Protein AF-A0A950JNM5-F1 (afdb_monomer_lite)

Structure (mmCIF, N/CA/C/O backbone):
data_AF-A0A950JNM5-F1
#
_entry.id   AF-A0A950JNM5-F1
#
loop_
_atom_site.group_PDB
_atom_site.id
_atom_site.type_symbol
_atom_site.label_atom_id
_atom_site.label_alt_id
_atom_site.label_comp_id
_atom_site.label_asym_id
_atom_site.label_entity_id
_atom_site.label_seq_id
_atom_site.pdbx_PDB_ins_code
_atom_site.Cartn_x
_atom_site.Cartn_y
_atom_site.Cartn_z
_atom_site.occupancy
_atom_site.B_iso_or_equiv
_atom_site.auth_seq_id
_atom_site.auth_comp_id
_atom_site.auth_asym_id
_atom_site.auth_atom_id
_atom_site.pdbx_PDB_model_num
ATOM 1 N N . MET A 1 1 ? -42.135 -40.089 -60.198 1.00 52.12 1 MET A N 1
ATOM 2 C CA . MET A 1 1 ? -40.933 -40.090 -59.344 1.00 52.12 1 MET A CA 1
ATOM 3 C C . MET A 1 1 ? -40.925 -38.763 -58.614 1.00 52.12 1 MET A C 1
ATOM 5 O O . MET A 1 1 ? -40.649 -37.744 -59.228 1.00 52.12 1 MET A O 1
ATOM 9 N N . ALA A 1 2 ? -41.431 -38.777 -57.382 1.00 48.59 2 ALA A N 1
ATOM 10 C CA . ALA A 1 2 ? -41.569 -37.607 -56.529 1.00 48.59 2 ALA A CA 1
ATOM 11 C C . ALA A 1 2 ? -40.193 -37.194 -55.999 1.00 48.59 2 ALA A C 1
ATOM 13 O O . ALA A 1 2 ? -39.432 -38.046 -55.546 1.00 48.59 2 ALA A O 1
ATOM 14 N N . THR A 1 3 ? -39.884 -35.904 -56.060 1.00 58.66 3 THR A N 1
ATOM 15 C CA . THR A 1 3 ? -38.793 -35.304 -55.293 1.00 58.66 3 THR A CA 1
ATOM 16 C C . THR A 1 3 ? -39.423 -34.376 -54.273 1.00 58.66 3 THR A C 1
ATOM 18 O O . THR A 1 3 ? -39.850 -33.270 -54.607 1.00 58.66 3 THR A O 1
ATOM 21 N N . ASP A 1 4 ? -39.518 -34.878 -53.046 1.00 53.88 4 ASP A N 1
ATOM 22 C CA . ASP A 1 4 ? -39.807 -34.106 -51.850 1.00 53.88 4 ASP A CA 1
ATOM 23 C C . ASP A 1 4 ? -38.752 -33.009 -51.686 1.00 53.88 4 ASP A C 1
ATOM 25 O O . ASP A 1 4 ? -37.567 -33.295 -51.517 1.00 53.88 4 ASP A O 1
ATOM 29 N N . ILE A 1 5 ? -39.183 -31.750 -51.692 1.00 63.28 5 ILE A N 1
ATOM 30 C CA . ILE A 1 5 ? -38.415 -30.668 -51.077 1.00 63.28 5 ILE A CA 1
ATOM 31 C C . ILE A 1 5 ? -39.183 -30.260 -49.829 1.00 63.28 5 ILE A C 1
ATOM 33 O O . ILE A 1 5 ? -39.988 -29.332 -49.811 1.00 63.28 5 ILE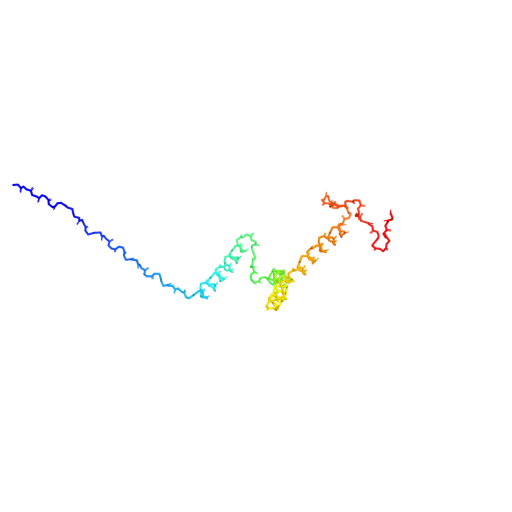 A O 1
ATOM 37 N N . SER A 1 6 ? -38.956 -31.051 -48.788 1.00 58.91 6 SER A N 1
ATOM 38 C CA . SER A 1 6 ? -39.216 -30.665 -47.414 1.00 58.91 6 SER A CA 1
ATOM 39 C C . SER A 1 6 ? -38.053 -29.808 -46.907 1.00 58.91 6 SER A C 1
ATOM 41 O O . SER A 1 6 ? -36.897 -30.115 -47.183 1.00 58.91 6 SER A O 1
ATOM 43 N N . THR A 1 7 ? -38.390 -28.838 -46.053 1.00 52.62 7 THR A N 1
ATOM 44 C CA . THR A 1 7 ? -37.517 -28.159 -45.073 1.00 52.62 7 THR A CA 1
ATOM 45 C C . THR A 1 7 ? -36.799 -26.886 -45.540 1.00 52.62 7 THR A C 1
ATOM 47 O O . THR A 1 7 ? -35.761 -26.935 -46.184 1.00 52.62 7 THR A O 1
ATOM 50 N N . ALA A 1 8 ? -37.283 -25.725 -45.085 1.00 52.34 8 ALA A N 1
ATOM 51 C CA . ALA A 1 8 ? -36.748 -25.073 -43.880 1.00 52.34 8 ALA A CA 1
ATOM 52 C C . ALA A 1 8 ? -37.569 -23.814 -43.534 1.00 52.34 8 ALA A C 1
ATOM 54 O O . ALA A 1 8 ? -37.858 -22.986 -44.395 1.00 52.34 8 ALA A O 1
ATOM 55 N N . ALA A 1 9 ? -37.957 -23.684 -42.263 1.00 60.03 9 ALA A N 1
ATOM 56 C CA . ALA A 1 9 ? -38.567 -22.482 -41.698 1.00 60.03 9 ALA A CA 1
ATOM 57 C C . ALA A 1 9 ? -37.609 -21.277 -41.801 1.00 60.03 9 ALA A C 1
ATOM 59 O O . ALA A 1 9 ? -36.392 -21.484 -41.790 1.00 60.03 9 ALA A O 1
ATOM 60 N N . PRO A 1 10 ? -38.106 -20.025 -41.832 1.00 51.06 10 PRO A N 1
ATOM 61 C CA . PRO A 1 10 ? -3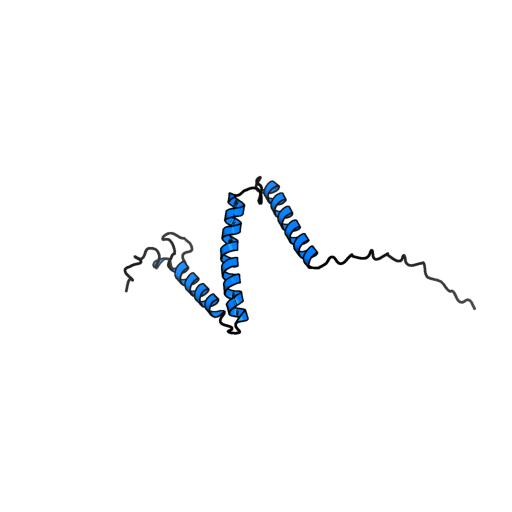7.229 -18.875 -41.689 1.00 51.06 10 PRO A CA 1
ATOM 62 C C . PRO A 1 10 ? -36.610 -18.932 -40.290 1.00 51.06 10 PRO A C 1
ATOM 64 O O . PRO A 1 10 ? -37.291 -18.772 -39.276 1.00 51.06 10 PRO A O 1
ATOM 67 N N . THR A 1 11 ? -35.310 -19.208 -40.228 1.00 53.16 11 THR A N 1
ATOM 68 C CA . THR A 1 11 ? -34.517 -18.998 -39.024 1.00 53.16 11 THR A CA 1
ATOM 69 C C . THR A 1 11 ? -34.641 -17.529 -38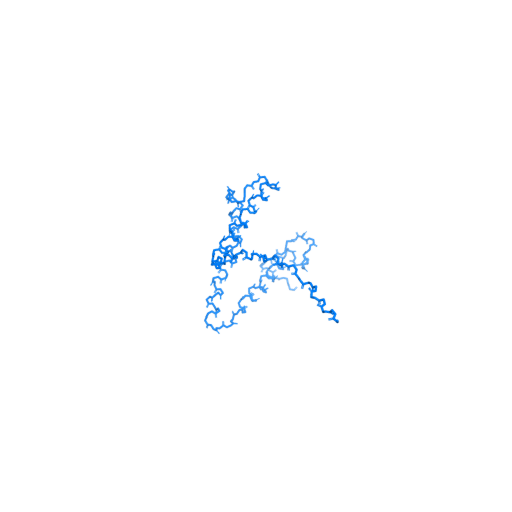.665 1.00 53.16 11 THR A C 1
ATOM 71 O O . THR A 1 11 ? -34.151 -16.671 -39.393 1.00 53.16 11 THR A O 1
ATOM 74 N N . SER A 1 12 ? -35.348 -17.266 -37.567 1.00 55.28 12 SER A N 1
ATOM 75 C CA . SER A 1 12 ? -35.378 -15.990 -36.864 1.00 55.28 12 SER A CA 1
ATOM 76 C C . SER A 1 12 ? -33.969 -15.404 -36.829 1.00 55.28 12 SER A C 1
ATOM 78 O O . SER A 1 12 ? -33.131 -15.859 -36.049 1.00 55.28 12 SER A O 1
ATOM 80 N N . GLU A 1 13 ? -33.711 -14.403 -37.669 1.00 52.50 13 GLU A N 1
ATOM 81 C CA . GLU A 1 13 ? -32.526 -13.566 -37.569 1.00 52.50 13 GLU A CA 1
ATOM 82 C C . GLU A 1 13 ? -32.604 -12.846 -36.224 1.00 52.50 13 GLU A C 1
ATOM 84 O O . GLU A 1 13 ? -33.289 -11.836 -36.054 1.00 52.50 13 GLU A O 1
ATOM 89 N N . ALA A 1 14 ? -31.941 -13.417 -35.219 1.00 50.53 14 ALA A N 1
ATOM 90 C CA . ALA A 1 14 ? -31.670 -12.722 -33.983 1.00 50.53 14 ALA A CA 1
ATOM 91 C C . ALA A 1 14 ? -30.831 -11.496 -34.349 1.00 50.53 14 ALA A C 1
ATOM 93 O O . ALA A 1 14 ? -29.637 -11.597 -34.631 1.00 50.53 14 ALA A O 1
ATOM 94 N N . SER A 1 15 ? -31.488 -10.337 -34.382 1.00 46.41 15 SER A N 1
ATOM 95 C CA . SER A 1 15 ? -30.847 -9.033 -34.430 1.00 46.41 15 SER A CA 1
ATOM 96 C C . SER A 1 15 ? -29.805 -8.991 -33.316 1.00 46.41 15 SER A C 1
ATOM 98 O O . SER A 1 15 ? -30.130 -8.850 -32.135 1.00 46.41 15 SER A O 1
ATOM 100 N N . HIS A 1 16 ? -28.533 -9.159 -33.679 1.00 52.75 16 HIS A N 1
ATOM 101 C CA . HIS A 1 16 ? -27.429 -8.833 -32.797 1.00 52.75 16 HIS A CA 1
ATOM 102 C C . HIS A 1 16 ? -27.459 -7.319 -32.615 1.00 52.75 16 HIS A C 1
ATOM 104 O O . HIS A 1 16 ? -26.839 -6.572 -33.371 1.00 52.75 16 HIS A O 1
ATOM 110 N N . ALA A 1 17 ? -28.233 -6.874 -31.621 1.00 54.69 17 ALA A N 1
ATOM 111 C CA . ALA A 1 17 ? -28.271 -5.502 -31.161 1.00 54.69 17 ALA A CA 1
ATOM 112 C C . ALA A 1 17 ? -26.824 -5.038 -30.982 1.00 54.69 17 ALA A C 1
ATOM 114 O O . ALA A 1 17 ? -26.084 -5.575 -30.153 1.00 54.69 17 ALA A O 1
ATOM 115 N N . GLY A 1 18 ? -26.404 -4.104 -31.839 1.00 56.66 18 GLY A N 1
ATOM 116 C CA . GLY A 1 18 ? -25.027 -3.651 -31.923 1.00 56.66 18 GLY A CA 1
ATOM 117 C C . GLY A 1 18 ? -24.549 -3.210 -30.549 1.00 56.66 18 GLY A C 1
ATOM 118 O O . GLY A 1 18 ? -24.966 -2.168 -30.043 1.00 56.66 18 GLY A O 1
ATOM 119 N N . ARG A 1 19 ? -23.673 -4.014 -29.935 1.00 65.62 19 ARG A N 1
ATOM 120 C CA . ARG A 1 19 ? -22.942 -3.623 -28.731 1.00 65.62 19 ARG A CA 1
ATOM 121 C C . ARG A 1 19 ? -22.122 -2.403 -29.117 1.00 65.62 19 ARG A C 1
ATOM 123 O O . ARG A 1 19 ? -21.076 -2.531 -29.752 1.00 65.62 19 ARG A O 1
ATOM 130 N N . ARG A 1 20 ? -22.631 -1.216 -28.779 1.00 67.81 20 ARG A N 1
ATOM 131 C CA . ARG A 1 20 ? -21.895 0.041 -28.887 1.00 67.81 20 ARG A CA 1
ATOM 132 C C . ARG A 1 20 ? -20.624 -0.145 -28.071 1.00 67.81 20 ARG A C 1
ATOM 134 O O . ARG A 1 20 ? -20.676 -0.212 -26.846 1.00 67.81 20 ARG A O 1
ATOM 141 N N . ARG A 1 21 ? -19.500 -0.329 -28.762 1.00 68.75 21 ARG A N 1
ATOM 142 C CA . ARG A 1 21 ? -18.184 -0.394 -28.135 1.00 68.75 21 ARG A CA 1
ATOM 143 C C . ARG A 1 21 ? -17.910 1.007 -27.614 1.00 68.75 21 ARG A C 1
ATOM 145 O O . ARG A 1 21 ? -17.648 1.915 -28.396 1.00 68.75 21 ARG A O 1
ATOM 152 N N . LEU A 1 22 ? -18.095 1.192 -26.312 1.00 75.88 22 LEU A N 1
ATOM 153 C CA . LEU A 1 22 ? -17.675 2.415 -25.647 1.00 75.88 22 LEU A CA 1
ATOM 154 C C . LEU A 1 22 ? -16.148 2.518 -25.769 1.00 75.88 22 LEU A C 1
ATOM 156 O O . LEU A 1 22 ? -15.478 1.478 -25.776 1.00 75.88 22 LEU A O 1
ATOM 160 N N . PRO A 1 23 ? -15.597 3.736 -25.884 1.00 85.00 23 PRO A N 1
ATOM 161 C CA . PRO A 1 23 ? -14.155 3.916 -25.873 1.00 85.00 23 PRO A CA 1
ATOM 162 C C . PRO A 1 23 ? -13.563 3.308 -24.583 1.00 85.00 23 PRO A C 1
ATOM 164 O O . PRO A 1 23 ? -14.208 3.399 -23.527 1.00 85.00 23 PRO A O 1
ATOM 167 N N . PRO A 1 24 ? -12.391 2.646 -24.644 1.00 85.50 24 PRO A N 1
ATOM 168 C CA . PRO A 1 24 ? -11.790 1.960 -23.496 1.00 85.50 24 PRO A CA 1
ATOM 169 C C . PRO A 1 24 ? -11.668 2.839 -22.244 1.00 85.50 24 PRO A C 1
ATOM 171 O O . PRO A 1 24 ? -11.867 2.361 -21.129 1.00 85.50 24 PRO A O 1
ATOM 174 N N . GLU A 1 25 ? -11.434 4.136 -22.422 1.00 89.44 25 GLU A N 1
ATOM 175 C CA . GLU A 1 25 ? -11.314 5.129 -21.353 1.00 89.44 25 GLU A CA 1
ATOM 176 C C . GLU A 1 25 ? -12.629 5.276 -20.573 1.00 89.44 25 GLU A C 1
ATOM 178 O O . GLU A 1 25 ? -12.638 5.328 -19.342 1.00 89.44 25 GLU A O 1
ATOM 183 N N . LEU A 1 26 ? -13.763 5.267 -21.283 1.00 89.12 26 LEU A N 1
ATOM 184 C CA . LEU A 1 26 ? -15.093 5.327 -20.676 1.00 89.12 26 LEU A CA 1
ATOM 185 C C . LEU A 1 26 ? -15.434 4.026 -19.947 1.00 89.12 26 LEU A C 1
ATOM 187 O O . LEU A 1 26 ? -16.119 4.051 -18.927 1.00 89.12 26 LEU A O 1
ATOM 191 N N . SER A 1 27 ? -14.943 2.893 -20.456 1.00 88.81 27 SER A N 1
ATOM 192 C CA . SER A 1 27 ? -15.092 1.600 -19.786 1.00 88.81 27 SER A CA 1
ATOM 193 C C . SER A 1 27 ? -14.336 1.578 -18.458 1.00 88.81 27 SER A C 1
ATOM 195 O O . SER A 1 27 ? -14.887 1.115 -17.464 1.00 88.81 27 SER A O 1
ATOM 197 N N . ILE A 1 28 ? -13.106 2.101 -18.415 1.00 92.62 28 ILE A N 1
ATOM 198 C CA . ILE A 1 28 ? -12.302 2.179 -17.184 1.00 92.62 28 ILE A CA 1
ATOM 199 C C . ILE A 1 28 ? -12.968 3.109 -16.168 1.00 92.62 28 ILE A C 1
ATOM 201 O O . ILE A 1 28 ? -13.136 2.732 -15.008 1.00 92.62 28 ILE A O 1
ATOM 205 N N . LEU A 1 29 ? -13.413 4.292 -16.605 1.00 92.19 29 LEU A N 1
ATOM 206 C CA . LEU A 1 29 ? -14.147 5.221 -15.746 1.00 92.19 29 LEU A CA 1
ATOM 207 C C . LEU A 1 29 ? -15.436 4.583 -15.205 1.00 92.19 29 LEU A C 1
ATOM 209 O O . LEU A 1 29 ? -15.736 4.700 -14.018 1.00 92.19 29 LEU A O 1
ATOM 213 N N . GLY A 1 30 ? -16.170 3.866 -16.060 1.00 93.56 30 GLY A N 1
ATOM 214 C CA . GLY A 1 30 ? -17.374 3.134 -15.676 1.00 93.56 30 GLY A CA 1
ATOM 215 C C . GLY A 1 30 ? -17.106 2.074 -14.607 1.00 93.56 30 GLY A C 1
ATOM 216 O O . GLY A 1 30 ? -17.863 1.981 -13.643 1.00 93.56 30 GLY A O 1
ATOM 217 N N . VAL A 1 31 ? -16.006 1.322 -14.726 1.00 94.12 31 VAL A N 1
ATOM 218 C CA . VAL A 1 31 ? -15.589 0.348 -13.703 1.00 94.12 31 VAL A CA 1
ATOM 219 C C . VAL A 1 31 ? -15.198 1.044 -12.398 1.00 94.12 31 VAL A C 1
ATOM 221 O O . VAL A 1 31 ? -15.635 0.604 -11.339 1.00 94.12 31 VAL A O 1
ATOM 224 N N . MET A 1 32 ? -14.439 2.144 -12.449 1.00 91.69 32 MET A N 1
ATOM 225 C CA . MET A 1 32 ? -14.058 2.921 -11.259 1.00 91.69 32 MET A CA 1
ATOM 226 C C . MET A 1 32 ? -15.279 3.434 -10.491 1.00 91.69 32 MET A C 1
ATOM 228 O O . MET A 1 32 ? -15.392 3.203 -9.287 1.00 91.69 32 MET A O 1
ATOM 232 N N . VAL A 1 33 ? -16.217 4.083 -11.186 1.00 94.38 33 VAL A N 1
ATOM 233 C CA . VAL A 1 33 ? -17.463 4.573 -10.577 1.00 94.38 33 VAL A CA 1
ATOM 234 C C . VAL A 1 33 ? -18.296 3.402 -10.051 1.00 94.38 33 VAL A C 1
ATOM 236 O O . VAL A 1 33 ? -18.824 3.472 -8.943 1.00 94.38 33 VAL A O 1
ATOM 239 N N . GLY A 1 34 ? -18.365 2.299 -10.802 1.00 95.12 34 GLY A N 1
ATOM 240 C CA . GLY A 1 34 ? -19.049 1.078 -10.383 1.00 95.12 34 GLY A CA 1
ATOM 241 C C . GLY A 1 34 ? -18.485 0.491 -9.086 1.00 95.12 34 GLY A C 1
ATOM 242 O O . GLY A 1 34 ? -19.251 0.205 -8.169 1.00 95.12 34 GLY A O 1
ATOM 243 N N . MET A 1 35 ? -17.159 0.367 -8.968 1.00 91.81 35 MET A N 1
ATOM 244 C CA . MET A 1 35 ? -16.499 -0.075 -7.732 1.00 91.81 35 MET A CA 1
ATOM 245 C C . MET A 1 35 ? -16.753 0.895 -6.578 1.00 91.81 35 MET A C 1
ATOM 247 O O . MET A 1 35 ? -17.044 0.453 -5.471 1.00 91.81 35 MET A O 1
ATOM 251 N N . MET A 1 36 ? -16.693 2.205 -6.825 1.00 90.94 36 MET A N 1
ATOM 252 C CA . MET A 1 36 ? -16.929 3.222 -5.798 1.00 90.94 36 MET A CA 1
ATOM 253 C C . MET A 1 36 ? -18.346 3.117 -5.211 1.00 90.94 36 MET A C 1
ATOM 255 O O . MET A 1 36 ? -18.513 3.105 -3.993 1.00 90.94 36 MET A O 1
ATOM 259 N N . LEU A 1 37 ? -19.359 2.964 -6.070 1.00 94.38 37 LEU A N 1
ATOM 260 C CA . LEU A 1 37 ? -20.749 2.762 -5.651 1.00 94.38 37 LEU A CA 1
ATOM 261 C C . LEU A 1 37 ? -20.947 1.427 -4.934 1.00 94.38 37 LEU A C 1
ATOM 263 O O . LEU A 1 37 ? -21.650 1.371 -3.927 1.00 94.38 37 LEU A O 1
ATOM 267 N N . LEU A 1 38 ? -20.316 0.361 -5.430 1.00 93.75 38 LEU A N 1
ATOM 268 C CA . LEU A 1 38 ? -20.371 -0.952 -4.799 1.00 93.75 38 LEU A CA 1
ATOM 269 C C . LEU A 1 38 ? -19.857 -0.884 -3.354 1.00 93.75 38 LEU A C 1
ATOM 271 O O . LEU A 1 38 ? -20.556 -1.323 -2.443 1.00 93.75 38 LEU A O 1
ATOM 275 N N . PHE A 1 39 ? -18.678 -0.301 -3.126 1.00 90.62 39 PHE A N 1
ATOM 276 C CA . PHE A 1 39 ? -18.116 -0.170 -1.779 1.00 90.62 39 PHE A CA 1
ATOM 277 C C . PHE A 1 39 ? -18.922 0.765 -0.874 1.00 90.62 39 PHE A C 1
ATOM 279 O O . PHE A 1 39 ? -19.018 0.499 0.322 1.00 90.62 39 PHE A O 1
ATOM 286 N N . GLU A 1 40 ? -19.551 1.810 -1.416 1.00 93.25 40 GLU A N 1
ATOM 287 C CA . GLU A 1 40 ? -20.440 2.681 -0.639 1.00 93.25 40 GLU A CA 1
ATOM 288 C C . GLU A 1 40 ? -21.697 1.927 -0.166 1.00 93.25 40 GLU A C 1
ATOM 290 O O . GLU A 1 40 ? -22.022 1.956 1.022 1.00 93.25 40 GLU A O 1
ATOM 295 N N . VAL A 1 41 ? -22.357 1.173 -1.056 1.00 93.88 41 VAL A N 1
ATOM 296 C CA . VAL A 1 41 ? -23.547 0.367 -0.715 1.00 93.88 41 VAL A CA 1
ATOM 297 C C . VAL A 1 41 ? -23.199 -0.737 0.283 1.00 93.88 41 VAL A C 1
ATOM 299 O O . VAL A 1 41 ? -23.908 -0.929 1.272 1.00 93.88 41 VAL A O 1
ATOM 302 N N . LEU A 1 42 ? -22.088 -1.446 0.068 1.00 92.19 42 LEU A N 1
ATOM 303 C CA . LEU A 1 42 ? -21.607 -2.457 1.010 1.00 92.19 42 LEU A CA 1
ATOM 304 C C . LEU A 1 42 ? -21.243 -1.831 2.366 1.00 92.19 42 LEU A C 1
ATOM 306 O O . LEU A 1 42 ? -21.567 -2.398 3.409 1.00 92.19 42 LEU A O 1
ATOM 310 N N . GLY A 1 43 ? -20.624 -0.648 2.367 1.00 90.00 43 GLY A N 1
ATOM 311 C CA . GLY A 1 43 ? -20.299 0.107 3.577 1.00 90.00 43 GLY A CA 1
ATOM 312 C C . GLY A 1 43 ? -21.536 0.454 4.405 1.00 90.00 43 GLY A C 1
ATOM 313 O O . GLY A 1 43 ? -21.519 0.295 5.629 1.00 90.00 43 GLY A O 1
ATOM 314 N N . TRP A 1 44 ? -22.635 0.835 3.750 1.00 91.69 44 TRP A N 1
ATOM 315 C CA . TRP A 1 44 ? -23.919 1.061 4.417 1.00 91.69 44 TRP A CA 1
ATOM 316 C C . TRP A 1 44 ? -24.524 -0.219 4.989 1.00 91.69 44 TRP A C 1
ATOM 318 O O . TRP A 1 44 ? -24.920 -0.219 6.151 1.00 91.69 44 TRP A O 1
ATOM 328 N N . ILE A 1 45 ? -24.567 -1.306 4.212 1.00 93.38 45 ILE A N 1
ATOM 329 C CA . ILE A 1 45 ? -25.225 -2.556 4.629 1.00 93.38 45 ILE A CA 1
ATOM 330 C C . ILE A 1 45 ? -24.467 -3.240 5.773 1.00 93.38 45 ILE A C 1
ATOM 332 O O . ILE A 1 45 ? -25.079 -3.655 6.754 1.00 93.38 45 ILE A O 1
ATOM 336 N N . PHE A 1 46 ? -23.144 -3.375 5.656 1.00 92.38 46 PHE A N 1
ATOM 337 C CA . PHE A 1 46 ? -22.348 -4.182 6.586 1.00 92.38 46 PHE A CA 1
ATOM 338 C C . PHE A 1 46 ? -21.744 -3.377 7.733 1.00 92.38 46 PHE A C 1
ATOM 340 O O . PHE A 1 46 ? -21.505 -3.925 8.806 1.00 92.38 46 PHE A O 1
ATOM 347 N N . VAL A 1 47 ? -21.470 -2.090 7.514 1.00 86.19 47 VAL A N 1
ATOM 348 C CA . VAL A 1 47 ? -20.723 -1.265 8.471 1.00 86.19 47 VAL A CA 1
ATOM 349 C C . VAL A 1 47 ? -21.538 -0.067 8.976 1.00 86.19 47 VAL A C 1
ATOM 351 O O . VAL A 1 47 ? -21.117 0.603 9.917 1.00 86.19 47 VAL A O 1
ATOM 354 N N . GLY A 1 48 ? -22.701 0.216 8.378 1.00 87.50 48 GLY A N 1
ATOM 355 C CA . GLY A 1 48 ? -23.592 1.310 8.779 1.00 87.50 48 GLY A CA 1
ATOM 356 C C . GLY A 1 48 ? -23.007 2.711 8.580 1.00 87.50 48 GLY A C 1
ATOM 357 O O . GLY A 1 48 ? -23.540 3.682 9.112 1.00 87.50 48 GLY A O 1
ATOM 358 N N . GLN A 1 49 ? -21.893 2.836 7.857 1.00 83.38 49 GLN A N 1
ATOM 359 C CA . GLN A 1 49 ? -21.203 4.105 7.640 1.00 83.38 49 GLN A CA 1
ATOM 360 C C . GLN A 1 49 ? -20.728 4.214 6.198 1.00 83.38 49 GLN A C 1
ATOM 362 O O . GLN A 1 49 ? -20.271 3.233 5.613 1.00 83.38 49 GLN A O 1
ATOM 367 N N . SER A 1 50 ? -20.787 5.428 5.654 1.00 86.56 50 SER A N 1
ATOM 368 C CA . SER A 1 50 ? -20.249 5.736 4.333 1.00 86.56 50 SER A CA 1
ATOM 369 C C . SER A 1 50 ? -18.756 5.465 4.244 1.00 86.56 50 SER A C 1
ATOM 371 O O . SER A 1 50 ? -17.996 5.724 5.181 1.00 86.56 50 SER A O 1
ATOM 373 N N . PHE A 1 51 ? -18.334 4.983 3.085 1.00 83.25 51 PHE A N 1
ATOM 374 C CA . PHE A 1 51 ? -16.930 4.813 2.753 1.00 83.25 51 PHE A CA 1
ATOM 375 C C . PHE A 1 51 ? -16.338 6.137 2.260 1.00 83.25 51 PHE A C 1
ATOM 377 O O . PHE A 1 51 ? -15.284 6.554 2.734 1.00 83.25 51 PHE A O 1
ATOM 384 N N . ILE A 1 52 ? -17.064 6.838 1.384 1.00 85.06 52 ILE A N 1
ATOM 385 C CA . ILE A 1 52 ? -16.632 8.112 0.791 1.00 85.06 52 ILE A CA 1
ATOM 386 C C . ILE A 1 52 ? -16.876 9.273 1.757 1.00 85.06 52 ILE A C 1
ATOM 388 O O . ILE A 1 52 ? -16.002 10.109 1.969 1.00 85.06 52 ILE A O 1
ATOM 392 N N . ALA A 1 53 ? -18.065 9.334 2.367 1.00 86.81 53 ALA A N 1
ATOM 393 C CA . ALA A 1 53 ? -18.443 10.459 3.225 1.00 86.81 53 ALA A CA 1
ATOM 394 C C . ALA A 1 53 ? -17.810 10.408 4.631 1.00 86.81 53 ALA A C 1
ATOM 396 O O . ALA A 1 53 ? -17.980 11.346 5.408 1.00 86.81 53 ALA A O 1
ATOM 397 N N . ASN A 1 54 ? -17.075 9.342 4.977 1.00 90.19 54 ASN A N 1
ATOM 398 C CA . ASN A 1 54 ? -16.347 9.256 6.240 1.00 90.19 54 ASN A CA 1
ATOM 399 C C . ASN A 1 54 ? -14.876 9.671 6.043 1.00 90.19 54 ASN A C 1
ATOM 401 O O . ASN A 1 54 ? -14.073 8.871 5.548 1.00 90.19 54 ASN A O 1
ATOM 405 N N . PRO A 1 55 ? -14.477 10.878 6.485 1.00 87.19 55 PRO A N 1
ATOM 406 C CA . PRO A 1 55 ? -13.135 11.395 6.238 1.00 87.19 55 PRO A CA 1
ATOM 407 C C . PRO A 1 55 ? -12.043 10.580 6.938 1.00 87.19 55 PRO A C 1
ATOM 409 O O . PRO A 1 55 ? -10.922 10.527 6.441 1.00 87.19 55 PRO A O 1
ATOM 412 N N . LEU A 1 56 ? -12.339 9.920 8.065 1.00 88.75 56 LEU A N 1
ATOM 413 C CA . LEU A 1 56 ? -11.353 9.106 8.778 1.00 88.75 56 LEU A CA 1
ATOM 414 C C . LEU A 1 56 ? -11.000 7.844 7.983 1.00 88.75 56 LEU A C 1
ATOM 416 O O . LEU A 1 56 ? -9.824 7.534 7.809 1.00 88.75 56 LEU A O 1
ATOM 420 N N . ARG A 1 57 ? -12.013 7.137 7.471 1.00 86.56 57 ARG A N 1
ATOM 421 C CA . ARG A 1 57 ? -11.815 5.919 6.669 1.00 86.56 57 ARG A CA 1
ATOM 422 C C . ARG A 1 57 ? -11.143 6.226 5.348 1.00 86.56 57 ARG A C 1
ATOM 424 O O . ARG A 1 57 ? -10.176 5.564 4.985 1.00 86.56 57 ARG A O 1
ATOM 431 N N . LEU A 1 58 ? -11.628 7.268 4.682 1.00 87.50 58 LEU A N 1
ATOM 432 C CA . LEU A 1 58 ? -11.070 7.702 3.417 1.00 87.50 58 LEU A CA 1
ATOM 433 C C . LEU A 1 58 ? -9.607 8.129 3.590 1.00 87.50 58 LEU A C 1
ATOM 435 O O . LEU A 1 58 ? -8.760 7.740 2.796 1.00 87.50 58 LEU A O 1
ATOM 439 N N . ARG A 1 59 ? -9.279 8.842 4.678 1.00 90.31 59 ARG A N 1
ATOM 440 C CA . ARG A 1 59 ? -7.897 9.212 5.004 1.00 90.31 59 ARG A CA 1
ATOM 441 C C . ARG A 1 59 ? -7.008 7.995 5.229 1.00 90.31 59 ARG A C 1
ATOM 443 O O . ARG A 1 59 ? -5.915 7.966 4.682 1.00 90.31 59 ARG A O 1
ATOM 450 N N . ILE A 1 60 ? -7.441 7.015 6.023 1.00 89.94 60 ILE A N 1
ATOM 451 C CA . ILE A 1 60 ? -6.640 5.806 6.281 1.00 89.94 60 ILE A CA 1
ATOM 452 C C . ILE A 1 60 ? -6.371 5.057 4.973 1.00 89.94 60 ILE A C 1
ATOM 454 O O . ILE A 1 60 ? -5.226 4.710 4.705 1.00 89.94 60 ILE A O 1
ATOM 458 N N . MET A 1 61 ? -7.395 4.876 4.137 1.00 88.38 61 MET A N 1
ATOM 459 C CA . MET A 1 61 ? -7.241 4.215 2.842 1.00 88.38 61 MET A CA 1
ATOM 460 C C . MET A 1 61 ? -6.289 4.978 1.914 1.00 88.38 61 MET A C 1
ATOM 462 O O . MET A 1 61 ? -5.380 4.385 1.344 1.00 88.38 61 MET A O 1
ATOM 466 N N . ILE A 1 62 ? -6.470 6.296 1.778 1.00 91.06 62 ILE A N 1
ATOM 467 C CA . ILE A 1 62 ? -5.606 7.122 0.927 1.00 91.06 62 ILE A CA 1
ATOM 468 C C . ILE A 1 62 ? -4.164 7.074 1.425 1.00 91.06 62 ILE A C 1
ATOM 470 O O . ILE A 1 62 ? -3.258 6.967 0.612 1.00 91.06 62 ILE A O 1
ATOM 474 N N . LEU A 1 63 ? -3.933 7.144 2.740 1.00 93.19 63 LEU A N 1
ATOM 475 C CA . LEU A 1 63 ? -2.580 7.086 3.295 1.00 93.19 63 LEU A CA 1
ATOM 476 C C . LEU A 1 63 ? -1.902 5.733 3.044 1.00 93.19 63 LEU A C 1
ATOM 478 O O . LEU A 1 63 ? -0.700 5.719 2.802 1.00 93.19 63 LEU A O 1
ATOM 482 N N . GLN A 1 64 ? -2.652 4.628 3.060 1.00 91.06 64 GLN A N 1
ATOM 483 C CA . GLN A 1 64 ? -2.116 3.301 2.736 1.00 91.06 64 GLN A CA 1
ATOM 484 C C . GLN A 1 64 ? -1.725 3.189 1.257 1.00 91.06 64 GLN A C 1
ATOM 486 O O . GLN A 1 64 ? -0.607 2.792 0.943 1.00 91.06 64 GLN A O 1
ATOM 491 N N . GLU A 1 65 ? -2.601 3.607 0.341 1.00 92.38 65 GLU A N 1
ATOM 492 C CA . GLU A 1 65 ? -2.301 3.562 -1.098 1.00 92.38 65 GLU A CA 1
ATOM 493 C C . GLU A 1 65 ? -1.277 4.625 -1.530 1.00 92.38 65 GLU A C 1
ATOM 495 O O . GLU A 1 65 ? -0.564 4.445 -2.517 1.00 92.38 65 GLU A O 1
ATOM 500 N N . ALA A 1 66 ? -1.148 5.728 -0.785 1.00 93.69 66 ALA A N 1
ATOM 501 C CA . ALA A 1 66 ? -0.162 6.768 -1.065 1.00 93.69 66 ALA A CA 1
ATOM 502 C C . ALA A 1 66 ? 1.280 6.259 -0.932 1.00 93.69 66 ALA A C 1
ATOM 504 O O . ALA A 1 66 ? 2.124 6.658 -1.731 1.00 93.69 66 ALA A O 1
ATOM 505 N N . GLU A 1 67 ? 1.571 5.370 0.0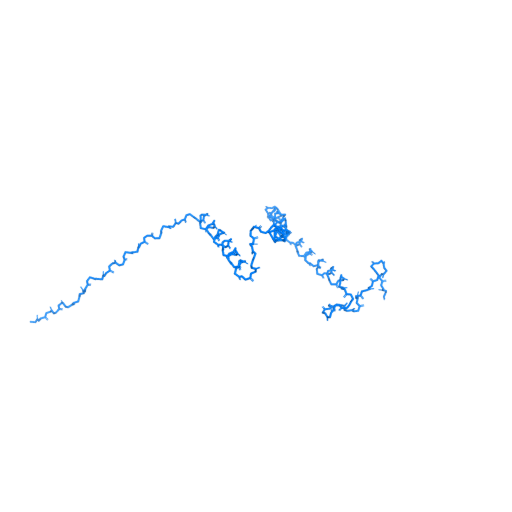25 1.00 90.69 67 GLU A N 1
ATOM 506 C CA . GLU A 1 67 ? 2.901 4.761 0.175 1.00 90.69 67 GLU A CA 1
ATOM 507 C C . GLU A 1 67 ? 3.302 4.008 -1.101 1.00 90.69 67 GLU A C 1
ATOM 509 O O . GLU A 1 67 ? 4.353 4.269 -1.692 1.00 90.69 67 GLU A O 1
ATOM 514 N N . ILE A 1 68 ? 2.410 3.142 -1.582 1.00 88.19 68 ILE A N 1
ATOM 515 C CA . ILE A 1 68 ? 2.609 2.357 -2.804 1.00 88.19 68 ILE A CA 1
ATOM 516 C C . ILE A 1 68 ? 2.680 3.278 -4.029 1.00 88.19 68 ILE A C 1
ATOM 518 O O . ILE A 1 68 ? 3.540 3.096 -4.892 1.00 88.19 68 ILE A O 1
ATOM 522 N N . GLY A 1 69 ? 1.825 4.302 -4.096 1.00 89.56 69 GLY A N 1
ATOM 523 C CA . GLY A 1 69 ? 1.815 5.282 -5.181 1.00 89.56 69 GLY A CA 1
ATOM 524 C C . GLY A 1 69 ? 3.127 6.061 -5.302 1.00 89.56 69 GLY A C 1
ATOM 525 O O . GLY A 1 69 ? 3.653 6.213 -6.404 1.00 89.56 69 GLY A O 1
ATOM 526 N N . ILE A 1 70 ? 3.701 6.506 -4.180 1.00 89.81 70 ILE A N 1
ATOM 527 C CA . ILE A 1 70 ? 4.997 7.204 -4.158 1.00 89.81 70 ILE A CA 1
ATOM 528 C C . ILE A 1 70 ? 6.115 6.281 -4.664 1.00 89.81 70 ILE A C 1
ATOM 530 O O . ILE A 1 70 ? 6.927 6.697 -5.495 1.00 89.81 70 ILE A O 1
ATOM 534 N N . ILE A 1 71 ? 6.129 5.019 -4.224 1.00 85.56 71 ILE A N 1
ATOM 535 C CA . ILE A 1 71 ? 7.094 4.012 -4.691 1.00 85.56 71 ILE A CA 1
ATOM 536 C C . ILE A 1 71 ? 6.942 3.782 -6.200 1.00 85.56 71 ILE A C 1
ATOM 538 O O . ILE A 1 71 ? 7.934 3.802 -6.927 1.00 85.56 71 ILE A O 1
ATOM 542 N N . ALA A 1 72 ? 5.711 3.619 -6.691 1.00 86.12 72 ALA A N 1
ATOM 543 C CA . ALA A 1 72 ? 5.432 3.382 -8.105 1.00 86.12 72 ALA A CA 1
ATOM 544 C C . ALA A 1 72 ? 5.919 4.535 -8.999 1.00 86.12 72 ALA A C 1
ATOM 546 O O . ALA A 1 72 ? 6.524 4.295 -10.048 1.00 86.12 72 ALA A O 1
ATOM 547 N N . VAL A 1 73 ? 5.721 5.786 -8.569 1.00 89.75 73 VAL A N 1
ATOM 548 C CA . VAL A 1 73 ? 6.236 6.969 -9.279 1.00 89.75 73 VAL A CA 1
ATOM 549 C C . VAL A 1 73 ? 7.766 6.950 -9.339 1.00 89.75 73 VAL A C 1
ATOM 551 O O . VAL A 1 73 ? 8.333 7.154 -10.415 1.00 89.75 73 VAL A O 1
ATOM 554 N N . GLY A 1 74 ? 8.439 6.658 -8.221 1.00 84.25 74 GLY A N 1
ATOM 555 C CA . GLY A 1 74 ? 9.901 6.556 -8.171 1.00 84.25 74 GLY A CA 1
ATOM 556 C C . GLY A 1 74 ? 10.452 5.448 -9.074 1.00 84.25 74 GLY A C 1
ATOM 557 O O . GLY A 1 74 ? 11.358 5.685 -9.873 1.00 84.25 74 GLY A O 1
ATOM 558 N N . VAL A 1 75 ? 9.854 4.255 -9.016 1.00 82.12 75 VAL A N 1
ATOM 559 C CA . VAL A 1 75 ? 10.266 3.082 -9.808 1.00 82.12 75 VAL A CA 1
ATOM 560 C C . VAL A 1 75 ? 10.048 3.300 -11.309 1.00 82.12 75 VAL A C 1
ATOM 562 O O . VAL A 1 75 ? 10.852 2.843 -12.118 1.00 82.12 75 VAL A O 1
ATOM 565 N N . THR A 1 76 ? 9.027 4.063 -11.704 1.00 86.38 76 THR A N 1
ATOM 566 C CA . THR A 1 76 ? 8.766 4.366 -13.122 1.00 86.38 76 THR A CA 1
ATOM 567 C C . THR A 1 76 ? 9.926 5.132 -13.772 1.00 86.38 76 THR A C 1
ATOM 569 O O . THR A 1 76 ? 10.301 4.828 -14.903 1.00 86.38 76 THR A O 1
ATOM 572 N N . GLN A 1 77 ? 10.549 6.081 -13.061 1.00 80.94 77 GLN A N 1
ATOM 573 C CA . GLN A 1 77 ? 11.704 6.826 -13.588 1.00 80.94 77 GLN A CA 1
ATOM 574 C C . GLN A 1 77 ? 12.953 5.944 -13.726 1.00 80.94 77 GLN A C 1
ATOM 576 O O . GLN A 1 77 ? 13.693 6.075 -14.699 1.00 80.94 77 GLN A O 1
ATOM 581 N N . VAL A 1 78 ? 13.155 5.006 -12.796 1.00 76.94 78 VAL A N 1
ATOM 582 C CA . VAL A 1 78 ? 14.253 4.026 -12.849 1.00 76.94 78 VAL A CA 1
ATOM 583 C C . VAL A 1 78 ? 14.091 3.086 -14.049 1.00 76.94 78 VAL A C 1
ATOM 585 O O . VAL A 1 78 ? 15.055 2.853 -14.773 1.00 76.94 78 VAL A O 1
ATOM 588 N N . ILE A 1 79 ? 12.867 2.614 -14.317 1.00 83.06 79 ILE A N 1
ATOM 589 C CA . ILE A 1 79 ? 12.561 1.739 -15.462 1.00 83.06 79 ILE A CA 1
ATOM 590 C C . ILE A 1 79 ? 12.833 2.444 -16.800 1.00 83.06 79 ILE A C 1
ATOM 592 O O . ILE A 1 79 ? 13.439 1.857 -17.695 1.00 83.06 79 ILE A O 1
ATOM 596 N N . ILE A 1 80 ? 12.401 3.702 -16.951 1.00 83.56 80 ILE A N 1
ATOM 597 C CA . ILE A 1 80 ? 12.542 4.453 -18.213 1.00 83.56 80 ILE A CA 1
ATOM 598 C C . ILE A 1 80 ? 14.016 4.721 -18.557 1.00 83.56 80 ILE A C 1
ATOM 600 O O . ILE A 1 80 ? 14.375 4.736 -19.732 1.00 83.56 80 ILE A O 1
ATOM 604 N N . MET A 1 81 ? 14.884 4.873 -17.552 1.00 79.44 81 MET A N 1
ATOM 605 C CA . MET A 1 81 ? 16.324 5.118 -17.729 1.00 79.44 81 MET A CA 1
ATOM 606 C C . MET A 1 81 ? 17.099 3.903 -18.288 1.00 79.44 81 MET A C 1
ATOM 608 O O . MET A 1 81 ? 18.315 3.982 -18.449 1.00 79.44 81 MET A O 1
ATOM 612 N N . GLY A 1 82 ? 16.439 2.774 -18.589 1.00 67.31 82 GLY A N 1
ATOM 613 C CA . GLY A 1 82 ? 17.044 1.607 -19.252 1.00 67.31 82 GLY A CA 1
ATOM 614 C C . GLY A 1 82 ? 18.020 0.800 -18.384 1.00 67.31 82 GLY A C 1
ATOM 615 O O . GLY A 1 82 ? 18.469 -0.271 -18.788 1.00 67.31 82 GLY A O 1
ATOM 616 N N . GLY A 1 83 ? 18.315 1.276 -17.174 1.00 63.25 83 GLY A N 1
ATOM 617 C CA . GLY A 1 83 ? 18.965 0.517 -16.119 1.00 63.25 83 GLY A CA 1
ATOM 618 C C . GLY A 1 83 ? 17.918 -0.307 -15.384 1.00 63.25 83 GLY A C 1
ATOM 619 O O . GLY A 1 83 ? 17.179 0.209 -14.557 1.00 63.25 83 GLY A O 1
ATOM 620 N N . ILE A 1 84 ? 17.860 -1.597 -15.690 1.00 65.00 84 ILE A N 1
ATOM 621 C CA . ILE A 1 84 ? 17.071 -2.649 -15.027 1.00 65.00 84 ILE A CA 1
ATOM 622 C C . ILE A 1 84 ? 17.442 -2.856 -13.549 1.00 65.00 84 ILE A C 1
ATOM 624 O O . ILE A 1 84 ? 17.454 -3.991 -13.082 1.00 65.00 84 ILE A O 1
ATOM 628 N N . ASP A 1 85 ? 17.730 -1.804 -12.781 1.00 66.31 85 ASP A N 1
ATOM 629 C CA . ASP A 1 85 ? 17.984 -1.972 -11.358 1.00 66.31 85 ASP A CA 1
ATOM 630 C C . ASP A 1 85 ? 16.727 -1.818 -10.502 1.00 66.31 85 ASP A C 1
ATOM 632 O O . ASP A 1 85 ? 16.596 -0.958 -9.627 1.00 66.31 85 ASP A O 1
ATOM 636 N N . LEU A 1 86 ? 15.807 -2.757 -10.729 1.00 64.38 86 LEU A N 1
ATOM 637 C CA . LEU A 1 86 ? 14.773 -3.098 -9.758 1.00 64.38 86 LEU A CA 1
ATOM 638 C C . LEU A 1 86 ? 15.374 -3.689 -8.465 1.00 64.38 86 LEU A C 1
ATOM 640 O O . LEU A 1 86 ? 14.614 -3.936 -7.524 1.00 64.38 86 LEU A O 1
ATOM 644 N N . SER A 1 87 ? 16.697 -3.935 -8.378 1.00 68.19 87 SER A N 1
ATOM 645 C CA . SER A 1 87 ? 17.293 -4.516 -7.168 1.00 68.19 87 SER A CA 1
ATOM 646 C C . SER A 1 87 ? 17.122 -3.611 -5.959 1.00 68.19 87 SER A C 1
ATOM 648 O O . SER A 1 87 ? 16.987 -4.140 -4.860 1.00 68.19 87 SER A O 1
ATOM 650 N N . SER A 1 88 ? 16.993 -2.292 -6.137 1.00 65.81 88 SER A N 1
ATOM 651 C CA . SER A 1 88 ? 16.619 -1.383 -5.048 1.00 65.81 88 SER A CA 1
ATOM 652 C C . SER A 1 88 ? 15.329 -1.829 -4.340 1.00 65.81 88 SER A C 1
ATOM 654 O O . SER A 1 88 ? 15.278 -1.826 -3.113 1.00 65.81 88 SER A O 1
ATOM 656 N N . GLY A 1 89 ? 14.334 -2.343 -5.075 1.00 72.69 89 GLY A N 1
ATOM 657 C CA . GLY A 1 89 ? 13.120 -2.932 -4.502 1.00 72.69 89 GLY A CA 1
ATOM 658 C C . GLY A 1 89 ? 13.391 -4.214 -3.706 1.00 72.69 89 GLY A C 1
ATOM 659 O O . GLY A 1 89 ? 12.854 -4.388 -2.614 1.00 72.69 89 GLY A O 1
ATOM 660 N N . SER A 1 90 ? 14.277 -5.087 -4.199 1.00 74.69 90 SER A N 1
ATOM 661 C CA . SER A 1 90 ? 14.681 -6.310 -3.485 1.00 74.69 90 SER A CA 1
ATOM 662 C C . SER A 1 90 ? 15.545 -6.036 -2.245 1.00 74.69 90 SER A C 1
ATOM 664 O O . SER A 1 90 ? 15.381 -6.707 -1.229 1.00 74.69 90 SER A O 1
ATOM 666 N N . VAL A 1 91 ? 16.407 -5.014 -2.287 1.00 80.81 91 VAL A N 1
ATOM 667 C CA . VAL A 1 91 ? 17.247 -4.565 -1.168 1.00 80.81 91 VAL A CA 1
ATOM 668 C C . VAL A 1 91 ? 16.383 -3.930 -0.086 1.00 80.81 91 VAL A C 1
ATOM 670 O O . VAL A 1 91 ? 16.537 -4.263 1.088 1.00 80.81 91 VAL A O 1
ATOM 673 N N . VAL A 1 92 ? 15.429 -3.072 -0.461 1.00 78.88 92 VAL A N 1
ATOM 674 C CA . VAL A 1 92 ? 14.448 -2.513 0.479 1.00 78.88 92 VAL A CA 1
ATOM 675 C C . VAL A 1 92 ? 13.588 -3.628 1.077 1.00 78.88 92 VAL A C 1
ATOM 677 O O . VAL A 1 92 ? 13.425 -3.665 2.293 1.00 78.88 92 VAL A O 1
ATOM 680 N N . GLY A 1 93 ? 13.121 -4.588 0.271 1.00 81.88 93 GLY A N 1
ATOM 681 C CA . GLY A 1 93 ? 12.353 -5.741 0.752 1.00 81.88 93 GLY A CA 1
ATOM 682 C C . GLY A 1 93 ? 13.132 -6.614 1.742 1.00 81.88 93 GLY A C 1
ATOM 683 O O . GLY A 1 93 ? 12.632 -6.928 2.820 1.00 81.88 93 GLY A O 1
ATOM 684 N N . MET A 1 94 ? 14.382 -6.960 1.425 1.00 85.69 94 MET A N 1
ATOM 685 C CA . MET A 1 94 ? 15.249 -7.733 2.320 1.00 85.69 94 MET A CA 1
ATOM 686 C C . MET A 1 94 ? 15.542 -6.969 3.617 1.00 85.69 94 MET A C 1
ATOM 688 O O . MET A 1 94 ? 15.433 -7.533 4.704 1.00 85.69 94 MET A O 1
ATOM 692 N N . THR A 1 95 ? 15.856 -5.676 3.516 1.00 84.56 95 THR A N 1
ATOM 693 C CA . THR A 1 95 ? 16.131 -4.825 4.681 1.00 84.56 95 THR A CA 1
ATOM 694 C C . THR A 1 95 ? 14.892 -4.681 5.563 1.00 84.56 95 THR A C 1
ATOM 696 O O . THR A 1 95 ? 15.007 -4.771 6.781 1.00 84.56 95 THR A O 1
ATOM 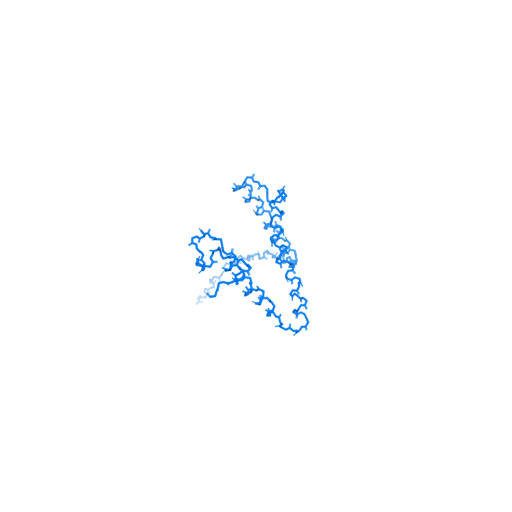699 N N . ALA A 1 96 ? 13.703 -4.537 4.971 1.00 85.56 96 ALA A N 1
ATOM 700 C CA . ALA A 1 96 ? 12.438 -4.486 5.698 1.00 85.56 96 ALA A CA 1
ATOM 701 C C . ALA A 1 96 ? 12.148 -5.799 6.438 1.00 85.56 96 ALA A C 1
ATOM 703 O O . ALA A 1 96 ? 11.776 -5.763 7.607 1.00 85.56 96 ALA A O 1
ATOM 704 N N . MET A 1 97 ? 12.379 -6.956 5.806 1.00 87.06 97 MET A N 1
ATOM 705 C CA . M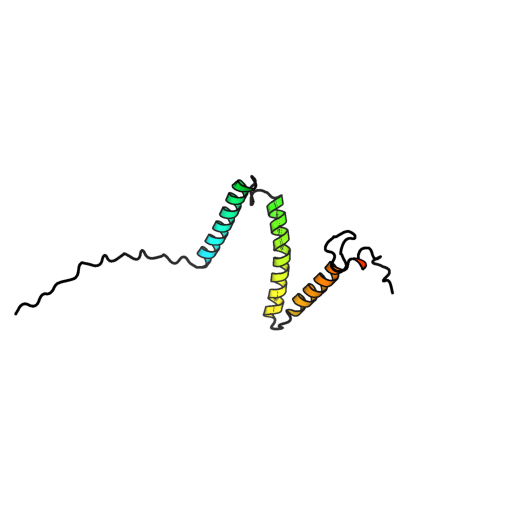ET A 1 97 ? 12.197 -8.266 6.447 1.00 87.06 97 MET A CA 1
ATOM 706 C C . MET A 1 97 ? 13.169 -8.475 7.614 1.00 87.06 97 MET A C 1
ATOM 708 O O . MET A 1 97 ? 12.761 -8.971 8.665 1.00 87.06 97 MET A O 1
ATOM 712 N N . ILE A 1 98 ? 14.433 -8.061 7.472 1.00 84.81 98 ILE A N 1
ATOM 713 C CA . ILE A 1 98 ? 15.426 -8.114 8.558 1.00 84.81 98 ILE A CA 1
ATOM 714 C C . ILE A 1 98 ? 15.033 -7.153 9.686 1.00 84.81 98 ILE A C 1
ATOM 716 O O . ILE A 1 98 ? 14.968 -7.565 10.843 1.00 84.81 98 ILE A O 1
ATOM 720 N N . ALA A 1 99 ? 14.713 -5.898 9.365 1.00 83.69 99 ALA A N 1
ATOM 721 C CA . ALA A 1 99 ? 14.309 -4.895 10.347 1.00 83.69 99 ALA A CA 1
ATOM 722 C C . ALA A 1 99 ? 13.050 -5.328 11.113 1.00 83.69 99 ALA A C 1
ATOM 724 O O . ALA A 1 99 ? 13.034 -5.274 12.339 1.00 83.69 99 ALA A O 1
ATOM 725 N N . ALA A 1 100 ? 12.029 -5.835 10.417 1.00 83.75 100 ALA A N 1
ATOM 726 C CA . ALA A 1 100 ? 10.812 -6.362 11.028 1.00 83.75 100 ALA A CA 1
ATOM 727 C C . ALA A 1 100 ? 11.078 -7.609 11.885 1.00 83.75 100 ALA A C 1
ATOM 729 O O . ALA A 1 100 ? 10.456 -7.776 12.932 1.00 83.75 100 ALA A O 1
ATOM 730 N N . SER A 1 101 ? 12.020 -8.467 11.478 1.00 78.69 101 SER A N 1
ATOM 731 C CA . SER A 1 101 ? 12.425 -9.642 12.260 1.00 78.69 101 SER A CA 1
ATOM 732 C C . SER A 1 101 ? 13.117 -9.265 13.571 1.00 78.69 101 SER A C 1
ATOM 734 O O . SER A 1 101 ? 12.964 -9.978 14.558 1.00 78.69 101 SER A O 1
ATOM 736 N N . LEU A 1 102 ? 13.843 -8.143 13.598 1.00 79.06 102 LEU A N 1
ATOM 737 C CA . LEU A 1 102 ? 14.515 -7.634 14.797 1.00 79.06 102 LEU A CA 1
ATOM 738 C C . LEU A 1 102 ? 13.623 -6.715 15.648 1.00 79.06 102 LEU A C 1
ATOM 740 O O . LEU A 1 102 ? 13.797 -6.651 16.859 1.00 79.06 102 LEU A O 1
ATOM 744 N N . ALA A 1 103 ? 12.638 -6.042 15.049 1.00 80.62 103 ALA A N 1
ATOM 745 C CA . ALA A 1 103 ? 11.685 -5.168 15.740 1.00 80.62 103 ALA A CA 1
ATOM 746 C C . ALA A 1 103 ? 10.557 -5.927 16.478 1.00 80.62 103 ALA A C 1
ATOM 748 O O . ALA A 1 103 ? 9.572 -5.322 16.906 1.00 80.62 103 ALA A O 1
ATOM 749 N N . GLN A 1 104 ? 10.666 -7.252 16.613 1.00 78.69 104 GLN A N 1
ATOM 750 C CA . GLN A 1 104 ? 9.657 -8.097 17.251 1.00 78.69 104 GLN A CA 1
ATOM 751 C C . GLN A 1 104 ? 9.506 -7.772 18.745 1.00 78.69 104 GLN A C 1
ATOM 753 O O . GLN A 1 104 ? 10.481 -7.667 19.489 1.00 78.69 104 GLN A O 1
ATOM 758 N N . VAL A 1 105 ? 8.257 -7.646 19.199 1.00 76.50 105 VAL A N 1
ATOM 759 C CA . VAL A 1 105 ? 7.929 -7.322 20.594 1.00 76.50 105 VAL A CA 1
ATOM 760 C C . VAL A 1 105 ? 8.054 -8.563 21.482 1.00 76.50 105 VAL A C 1
ATOM 762 O O . VAL A 1 105 ? 7.569 -9.643 21.133 1.00 76.50 105 VAL A O 1
ATOM 765 N N . ALA A 1 106 ? 8.657 -8.395 22.663 1.00 67.00 106 ALA A N 1
ATOM 766 C CA . ALA A 1 106 ? 8.733 -9.439 23.681 1.00 67.00 106 ALA A CA 1
ATOM 767 C C . ALA A 1 106 ? 7.320 -9.840 24.140 1.00 67.00 106 ALA A C 1
ATOM 769 O O . ALA A 1 106 ? 6.558 -9.010 24.635 1.00 67.00 106 ALA A O 1
ATOM 770 N N . GLY A 1 107 ? 6.961 -11.110 23.938 1.00 71.81 107 GLY A N 1
ATOM 771 C CA . GLY A 1 107 ? 5.622 -11.643 24.222 1.00 71.81 107 GLY A CA 1
ATOM 772 C C . GLY A 1 107 ? 4.745 -11.883 22.990 1.00 71.81 107 GLY A C 1
ATOM 773 O O . GLY A 1 107 ? 3.632 -12.387 23.133 1.00 71.81 107 GLY A O 1
ATOM 774 N N . TYR A 1 108 ? 5.228 -11.582 21.779 1.00 75.62 108 TYR A N 1
ATOM 775 C CA . TYR A 1 108 ? 4.542 -12.000 20.559 1.00 75.62 108 TYR A CA 1
ATOM 776 C C . TYR A 1 108 ? 4.674 -13.519 20.365 1.00 75.62 108 TYR A C 1
ATOM 778 O O . TYR A 1 108 ? 5.771 -14.044 20.176 1.00 75.62 108 TYR A O 1
ATOM 786 N N . THR A 1 109 ? 3.549 -14.237 20.398 1.00 74.56 109 THR A N 1
ATOM 787 C CA . THR A 1 109 ? 3.501 -15.711 20.330 1.00 74.56 109 THR A CA 1
ATOM 788 C C . THR A 1 109 ? 4.019 -16.291 19.014 1.00 74.56 109 THR A C 1
ATOM 790 O O . THR A 1 109 ? 4.384 -17.463 18.972 1.00 74.56 109 THR A O 1
ATOM 793 N N . HIS A 1 110 ? 4.081 -15.484 17.954 1.00 77.12 110 HIS A N 1
ATOM 794 C CA . HIS A 1 110 ? 4.594 -15.874 16.638 1.00 77.12 110 HIS A CA 1
ATOM 795 C C . HIS A 1 110 ? 5.889 -15.137 16.271 1.00 77.12 110 HIS A C 1
ATOM 797 O O . HIS A 1 110 ? 6.141 -14.860 15.100 1.00 77.12 110 HIS A O 1
ATOM 803 N N . ALA A 1 111 ? 6.706 -14.776 17.264 1.00 75.56 111 ALA A N 1
ATOM 804 C CA . ALA A 1 111 ? 8.021 -14.206 17.003 1.00 75.56 111 ALA A CA 1
ATOM 805 C C . ALA A 1 111 ? 8.887 -15.215 16.231 1.00 75.56 111 ALA A C 1
ATOM 807 O O . ALA A 1 111 ? 9.023 -16.369 16.635 1.00 75.56 111 ALA A O 1
ATOM 808 N N . VAL A 1 112 ? 9.476 -14.772 15.119 1.00 77.25 112 VAL A N 1
ATOM 809 C CA . VAL A 1 112 ? 10.382 -15.597 14.300 1.00 77.25 112 VAL A CA 1
ATOM 810 C C . VAL A 1 112 ? 11.689 -15.855 15.054 1.00 77.25 112 VAL A C 1
ATOM 812 O O . VAL A 1 112 ? 12.252 -16.942 14.946 1.00 77.25 112 VAL A O 1
ATOM 815 N N . TYR A 1 113 ? 12.131 -14.896 15.878 1.00 77.31 113 TYR A N 1
ATOM 816 C CA . TYR A 1 113 ? 13.313 -15.027 16.730 1.00 77.31 113 TYR A CA 1
ATOM 817 C C . TYR A 1 113 ? 12.993 -14.667 18.191 1.00 77.31 113 TYR A C 1
ATOM 819 O O . TYR A 1 113 ? 13.406 -13.612 18.675 1.00 77.31 113 TYR A O 1
ATOM 827 N N . PRO A 1 114 ? 12.293 -15.545 18.939 1.00 73.69 114 PRO A N 1
ATOM 828 C CA . PRO A 1 114 ? 11.833 -15.257 20.302 1.00 73.69 114 PRO A CA 1
ATOM 829 C C . PRO A 1 114 ? 12.968 -14.863 21.256 1.00 73.69 114 PRO A C 1
ATOM 831 O O . PRO A 1 114 ? 12.819 -13.952 22.066 1.00 73.69 114 PRO A O 1
ATOM 834 N N . ASN A 1 115 ? 14.131 -15.501 21.104 1.00 76.69 115 ASN A N 1
ATOM 835 C CA . ASN A 1 115 ? 15.314 -15.272 21.939 1.00 76.69 115 ASN A CA 1
ATOM 836 C C . ASN A 1 115 ? 16.017 -13.930 21.669 1.00 76.69 115 ASN A C 1
ATOM 838 O O . ASN A 1 115 ? 16.914 -13.561 22.419 1.00 76.69 115 ASN A O 1
ATOM 842 N N . LEU A 1 116 ? 15.639 -13.218 20.603 1.00 71.88 116 LEU A N 1
ATOM 843 C CA . LEU A 1 116 ? 16.170 -11.894 20.264 1.00 71.88 116 LEU A CA 1
ATOM 844 C C . LEU A 1 116 ? 15.197 -10.765 20.650 1.00 71.88 116 LEU A C 1
ATOM 846 O O . LEU A 1 116 ? 15.511 -9.590 20.466 1.00 71.88 116 LEU A O 1
ATOM 850 N N . THR A 1 117 ? 14.023 -11.100 21.202 1.00 70.38 117 THR A N 1
ATOM 851 C CA . THR A 1 117 ? 13.032 -10.104 21.628 1.00 70.38 117 THR A CA 1
ATOM 852 C C . THR A 1 117 ? 13.452 -9.469 22.958 1.00 70.38 117 THR A C 1
ATOM 854 O O . THR A 1 117 ? 13.654 -10.158 23.954 1.00 70.38 117 THR A O 1
ATOM 857 N N . GLY A 1 118 ? 13.618 -8.142 22.983 1.00 69.19 118 GLY A N 1
ATOM 858 C CA . GLY A 1 118 ? 13.999 -7.396 24.194 1.00 69.19 118 GLY A CA 1
ATOM 859 C C . GLY A 1 118 ? 15.500 -7.137 24.388 1.00 69.19 118 GLY A C 1
ATOM 860 O O . GLY A 1 118 ? 15.903 -6.720 25.474 1.00 69.19 118 GLY A O 1
ATOM 861 N N . LEU A 1 119 ? 16.330 -7.346 23.360 1.00 73.38 119 LEU A N 1
ATOM 862 C CA . LEU A 1 119 ? 17.737 -6.931 23.387 1.00 73.38 119 LEU A CA 1
ATOM 863 C C . LEU A 1 119 ? 17.871 -5.400 23.414 1.00 73.38 119 LEU A C 1
ATOM 865 O O . LEU A 1 119 ? 17.073 -4.680 22.812 1.00 73.38 119 LEU A O 1
ATOM 869 N N . ASN A 1 120 ? 18.898 -4.891 24.103 1.00 71.25 120 ASN A N 1
ATOM 870 C CA . ASN A 1 120 ? 19.196 -3.461 24.103 1.00 71.25 120 ASN A CA 1
ATOM 871 C C . ASN A 1 120 ? 19.731 -3.057 22.712 1.00 71.25 120 ASN A C 1
ATOM 873 O O . ASN A 1 120 ? 20.787 -3.555 22.324 1.00 71.25 120 ASN A O 1
ATOM 877 N N . PRO A 1 121 ? 19.072 -2.140 21.977 1.00 69.75 121 PRO A N 1
ATOM 878 C CA . PRO A 1 121 ? 19.456 -1.783 20.608 1.00 69.75 121 PRO A CA 1
ATOM 879 C C . PRO A 1 121 ? 20.844 -1.128 20.487 1.00 69.75 121 PRO A C 1
ATOM 881 O O . PRO A 1 121 ? 21.343 -0.972 19.377 1.00 69.75 121 PRO A O 1
ATOM 884 N N . ILE A 1 122 ? 21.470 -0.741 21.605 1.00 72.56 122 ILE A N 1
ATOM 885 C CA . ILE A 1 122 ? 22.803 -0.121 21.641 1.00 72.56 122 ILE A CA 1
ATOM 886 C C . ILE A 1 122 ? 23.916 -1.152 21.894 1.00 72.56 122 ILE A C 1
ATOM 888 O O . ILE A 1 122 ? 25.035 -0.965 21.419 1.00 72.56 122 ILE A O 1
ATOM 892 N N . PHE A 1 123 ? 23.637 -2.240 22.619 1.00 73.88 123 PHE A N 1
ATOM 893 C CA . PHE A 1 123 ? 24.651 -3.226 23.005 1.00 73.88 123 PHE A CA 1
ATOM 894 C C . PHE A 1 123 ? 24.325 -4.597 22.399 1.00 73.88 123 PHE A C 1
ATOM 896 O O . PHE A 1 123 ? 23.475 -5.307 22.943 1.00 73.88 123 PHE A O 1
ATOM 903 N N . PRO A 1 124 ? 24.986 -4.998 21.297 1.00 59.59 124 PRO A N 1
ATOM 904 C CA . PRO A 1 124 ? 24.851 -6.352 20.781 1.00 59.59 124 PRO A CA 1
ATOM 905 C C . PRO A 1 124 ? 25.496 -7.344 21.758 1.00 59.59 124 PRO A C 1
ATOM 907 O O . PRO A 1 124 ? 26.594 -7.110 22.266 1.00 59.59 124 PRO A O 1
ATOM 910 N N . VAL A 1 125 ? 24.798 -8.443 22.040 1.00 62.72 125 VAL A N 1
ATOM 911 C CA . VAL A 1 125 ? 25.333 -9.552 22.843 1.00 62.72 125 VAL A CA 1
ATOM 912 C C . VAL A 1 125 ? 26.294 -10.352 21.961 1.00 62.72 125 VAL A C 1
ATOM 914 O O . VAL A 1 125 ? 25.962 -10.631 20.808 1.00 62.72 125 VAL A O 1
ATOM 917 N N . ALA A 1 126 ? 27.482 -10.649 22.491 1.00 51.22 126 ALA A N 1
ATOM 918 C CA . ALA A 1 126 ? 28.490 -11.499 21.855 1.00 51.22 126 ALA A CA 1
ATOM 919 C C . ALA A 1 126 ? 28.039 -12.964 21.766 1.00 51.22 126 ALA A C 1
ATOM 921 O O . ALA A 1 126 ? 27.300 -13.404 22.678 1.00 51.22 126 ALA A O 1
#

Secondary structure (DSSP, 8-state):
-----------------------HHHHHHHHHHHHHHHHHHHIIIIISS-SSS-HHHHHHHHHHHHHHHHHHHHHHHHHHTT---THHHHHHHHHHHHHHHHSPPTT-TT-SSGGGTT--TTS---

Radius of gyration: 29.83 Å; chains: 1; bounding box: 70×52×84 Å

Sequence (126 aa):
MATDISTAAPTSEASHAGRRRLPPELSILGVMVGMMLLFEVLGWIFVGQSFIANPLRLRIMILQEAEIGIIAVGVTQVIIMGGIDLSSGSVVGMTAMIAASLAQVAGYTHAVYPNLTGLNPIFPVA

Foldseek 3Di:
DDDDPDDDDPDPPPPPPDPPPDDVVVVVVVVVVVVQVVQQVCCCPPVVDGCVPDPVNVVVVCVVVVVVVVVVVVVVVCVVVVPPPPVVVVVVVVVVVVVVLQPDAQPDPPRPCNVNHPDDPVDDDD

pLDDT: mean 77.99, std 13.29, range [46.41, 95.12]